Protein AF-A0A530AHC2-F1 (afdb_monomer)

Structure (mmCIF, N/CA/C/O backbone):
data_AF-A0A530AHC2-F1
#
_entry.id   AF-A0A530AHC2-F1
#
loop_
_atom_site.group_PDB
_atom_site.id
_atom_site.type_symbol
_atom_site.label_atom_id
_atom_site.label_alt_id
_atom_site.label_comp_id
_atom_site.label_asym_id
_atom_site.label_entity_id
_atom_site.label_seq_id
_atom_site.pdbx_PDB_ins_code
_atom_site.Cartn_x
_atom_site.Cartn_y
_atom_site.Cartn_z
_atom_site.occupancy
_atom_site.B_iso_or_equiv
_atom_site.auth_seq_id
_atom_site.auth_comp_id
_atom_site.auth_asym_id
_atom_site.auth_atom_id
_atom_site.pdbx_PDB_model_num
ATOM 1 N N . MET A 1 1 ? -8.989 3.265 -19.994 1.00 52.50 1 MET A N 1
ATOM 2 C CA . MET A 1 1 ? -7.911 3.508 -19.009 1.00 52.50 1 MET A CA 1
ATOM 3 C C . MET A 1 1 ? -7.720 2.226 -18.200 1.00 52.50 1 MET A C 1
ATOM 5 O O . MET A 1 1 ? -8.656 1.822 -17.526 1.00 52.50 1 MET A O 1
ATOM 9 N N . VAL A 1 2 ? -6.596 1.513 -18.343 1.00 72.00 2 VAL A N 1
ATOM 10 C CA . VAL A 1 2 ? -6.341 0.262 -17.592 1.00 72.00 2 VAL A CA 1
ATOM 11 C C . VAL A 1 2 ? -5.918 0.618 -16.168 1.00 72.00 2 VAL A C 1
ATOM 13 O O . VAL A 1 2 ? -4.986 1.395 -15.980 1.00 72.00 2 VAL A O 1
ATOM 16 N N . ALA A 1 3 ? -6.605 0.071 -15.164 1.00 66.56 3 ALA A N 1
ATOM 17 C CA . ALA A 1 3 ? -6.262 0.314 -13.768 1.00 66.56 3 ALA A CA 1
ATOM 18 C C . ALA A 1 3 ? -4.882 -0.297 -13.432 1.00 66.56 3 ALA A C 1
ATOM 20 O O . ALA A 1 3 ? -4.658 -1.473 -13.740 1.00 66.56 3 ALA A O 1
ATOM 21 N N . PRO A 1 4 ? -3.971 0.441 -12.766 1.00 77.19 4 PRO A N 1
ATOM 22 C CA . PRO A 1 4 ? -2.657 -0.078 -12.392 1.00 77.19 4 PRO A CA 1
ATOM 23 C C . PRO A 1 4 ? -2.771 -1.359 -11.549 1.00 77.19 4 PRO A C 1
ATOM 25 O O . PRO A 1 4 ? -3.581 -1.437 -10.611 1.00 77.19 4 PRO A O 1
ATOM 28 N N . ARG A 1 5 ? -1.980 -2.389 -11.881 1.00 85.19 5 ARG A N 1
ATOM 29 C CA . ARG A 1 5 ? -1.969 -3.662 -11.140 1.00 85.19 5 ARG A CA 1
ATOM 30 C C . ARG A 1 5 ? -1.344 -3.456 -9.760 1.00 85.19 5 ARG A C 1
ATOM 32 O O . ARG A 1 5 ? -0.332 -2.776 -9.627 1.00 85.19 5 ARG A O 1
ATOM 39 N N . ALA A 1 6 ? -1.985 -4.019 -8.733 1.00 89.31 6 ALA A N 1
ATOM 40 C CA . ALA A 1 6 ? -1.444 -3.994 -7.377 1.00 89.31 6 ALA A CA 1
ATOM 41 C C . ALA A 1 6 ? -0.216 -4.901 -7.313 1.00 89.31 6 ALA A C 1
ATOM 43 O O . ALA A 1 6 ? -0.330 -6.065 -7.688 1.00 89.31 6 ALA A O 1
ATOM 44 N N . VAL A 1 7 ? 0.901 -4.394 -6.800 1.00 90.19 7 VAL A N 1
ATOM 45 C CA . VAL A 1 7 ? 2.012 -5.247 -6.350 1.00 90.19 7 VAL A CA 1
ATOM 46 C C . VAL A 1 7 ? 1.745 -5.777 -4.945 1.00 90.19 7 VA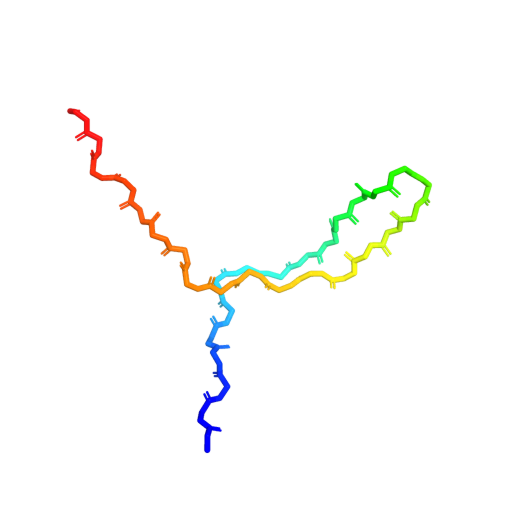L A C 1
ATOM 48 O O . VAL A 1 7 ? 2.124 -6.895 -4.621 1.00 90.19 7 VAL A O 1
ATOM 51 N N . TRP A 1 8 ? 1.026 -5.006 -4.126 1.00 91.31 8 TRP A N 1
ATOM 52 C CA . TRP A 1 8 ? 0.630 -5.406 -2.782 1.00 91.31 8 TRP A CA 1
ATOM 53 C C . TRP A 1 8 ? -0.641 -4.669 -2.339 1.00 91.31 8 TRP A C 1
ATOM 55 O O . TRP A 1 8 ? -0.906 -3.543 -2.771 1.00 91.31 8 TRP A O 1
ATOM 65 N N . LYS A 1 9 ? -1.448 -5.310 -1.490 1.00 92.75 9 LYS A N 1
ATOM 66 C CA . LYS A 1 9 ? -2.633 -4.725 -0.848 1.00 92.75 9 LYS A CA 1
ATOM 67 C C . LYS A 1 9 ? -2.574 -5.017 0.645 1.00 92.75 9 LYS A C 1
ATOM 69 O O . LYS A 1 9 ? -2.281 -6.147 1.025 1.00 92.75 9 LYS A O 1
ATOM 74 N N . GLY A 1 10 ? -2.899 -4.029 1.466 1.00 94.81 10 GLY A N 1
ATOM 75 C CA . GLY A 1 10 ? -2.883 -4.186 2.915 1.00 94.81 10 GLY A CA 1
ATOM 76 C C . GLY A 1 10 ? -3.473 -2.985 3.637 1.00 94.81 10 GLY A C 1
ATOM 77 O O . GLY A 1 10 ? -4.162 -2.165 3.034 1.00 94.81 10 GLY A O 1
ATOM 78 N N . PHE A 1 11 ? -3.194 -2.885 4.933 1.00 94.19 11 PHE A N 1
ATOM 79 C CA . PHE A 1 11 ? -3.613 -1.761 5.764 1.00 94.19 11 PHE A CA 1
ATOM 80 C C . PHE A 1 11 ? -2.385 -1.020 6.284 1.00 94.19 11 PHE A C 1
A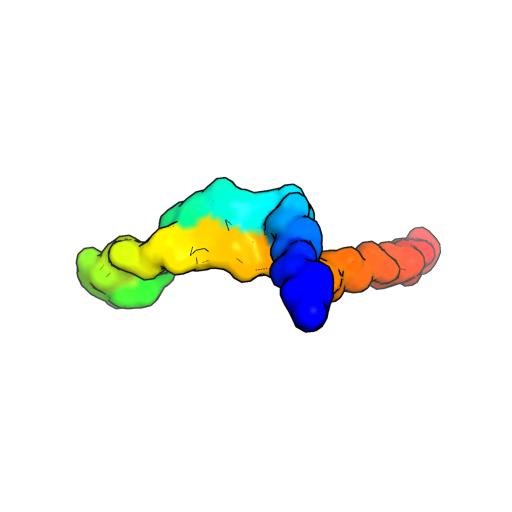TOM 82 O O . PHE A 1 11 ? -1.469 -1.638 6.822 1.00 94.19 11 PHE A O 1
ATOM 89 N N . LEU A 1 12 ? -2.377 0.302 6.129 1.00 94.69 12 LEU A N 1
ATOM 90 C CA . LEU A 1 12 ? -1.378 1.181 6.721 1.00 94.69 12 LEU A CA 1
ATOM 91 C C . LEU A 1 12 ? -1.993 1.878 7.932 1.00 94.69 12 LEU A C 1
ATOM 93 O O . LEU A 1 12 ? -3.048 2.508 7.826 1.00 94.69 12 LEU A O 1
ATOM 97 N N . LYS A 1 13 ? -1.330 1.770 9.082 1.00 9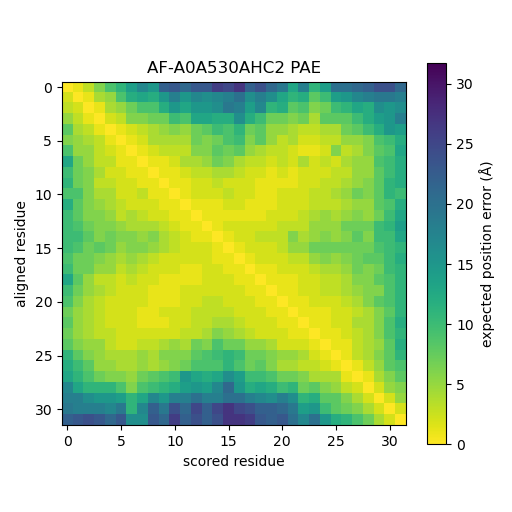6.44 13 LYS A N 1
ATOM 98 C CA . LYS A 1 13 ? -1.739 2.476 10.293 1.00 96.44 13 LYS A CA 1
ATOM 99 C C . LYS A 1 13 ? -1.117 3.871 10.297 1.00 96.44 13 LYS A C 1
ATOM 101 O O . LYS A 1 13 ? 0.099 4.001 10.205 1.00 96.44 13 LYS A O 1
ATOM 106 N N . VAL A 1 14 ? -1.950 4.898 10.421 1.00 93.69 14 VAL A N 1
ATOM 107 C CA . VAL A 1 14 ? -1.532 6.297 10.563 1.00 93.69 14 VAL A CA 1
ATOM 108 C C . VAL A 1 14 ? -2.157 6.828 11.848 1.00 93.69 14 VAL A C 1
ATOM 110 O O . VAL A 1 14 ? -3.370 7.028 11.931 1.00 93.69 14 VAL A O 1
ATOM 113 N N . GLY A 1 15 ? -1.335 6.978 12.890 1.00 93.44 15 GLY A N 1
ATOM 114 C CA . GLY A 1 15 ? -1.813 7.270 14.242 1.00 93.44 15 GLY A CA 1
ATOM 115 C C . GLY A 1 15 ? -2.765 6.179 14.750 1.00 93.44 15 GLY A C 1
ATOM 116 O O . GLY A 1 15 ? -2.396 5.007 14.842 1.00 93.44 15 GLY A O 1
ATOM 117 N N . SER A 1 16 ? -4.004 6.557 15.064 1.00 94.69 16 SER A N 1
ATOM 118 C CA . SER A 1 16 ? -5.072 5.639 15.486 1.00 94.69 16 SER A CA 1
ATOM 119 C C . SER A 1 16 ? -5.899 5.062 14.327 1.00 94.69 16 SER A C 1
ATOM 121 O O . SER A 1 16 ? -6.665 4.124 14.548 1.00 94.69 16 SER A O 1
ATOM 123 N N . VAL A 1 17 ? -5.733 5.558 13.096 1.00 94.75 17 VAL A N 1
ATOM 124 C CA . VAL A 1 17 ? -6.551 5.177 11.932 1.00 94.75 17 VAL A CA 1
ATOM 125 C C . VAL A 1 17 ? -5.866 4.077 11.121 1.00 94.75 17 VAL A C 1
ATOM 127 O O . VAL A 1 17 ? -4.649 4.086 10.944 1.00 94.75 17 VAL A O 1
ATOM 130 N N . SER A 1 18 ? -6.651 3.125 10.607 1.00 95.75 18 SER A N 1
ATOM 131 C CA . SER A 1 18 ? -6.180 2.107 9.657 1.00 95.75 18 SER A CA 1
ATOM 132 C C . SER A 1 18 ? -6.726 2.415 8.264 1.00 95.75 18 SER A C 1
ATOM 134 O O . SER A 1 18 ? -7.938 2.495 8.086 1.00 95.75 18 SER A O 1
ATOM 136 N N . CYS A 1 19 ? -5.843 2.587 7.282 1.00 95.75 19 CYS A N 1
ATOM 137 C CA . CYS A 1 19 ? -6.203 2.932 5.910 1.00 95.75 19 CYS A CA 1
ATOM 138 C C . CYS A 1 19 ? -5.932 1.742 4.984 1.00 95.75 19 CYS A C 1
ATOM 140 O O . CYS A 1 19 ? -4.820 1.213 4.968 1.00 95.75 19 CYS A O 1
ATOM 142 N N . GLY A 1 20 ? -6.934 1.309 4.216 1.00 95.12 20 GLY A N 1
ATOM 143 C CA . GLY A 1 20 ? -6.749 0.282 3.191 1.00 95.12 20 GLY A CA 1
ATOM 144 C C . GLY A 1 20 ? -5.924 0.844 2.036 1.00 95.12 20 GLY A C 1
ATOM 145 O O . GLY A 1 20 ? -6.363 1.766 1.355 1.00 95.12 20 GLY A O 1
ATOM 146 N N . VAL A 1 21 ? -4.732 0.298 1.811 1.00 93.50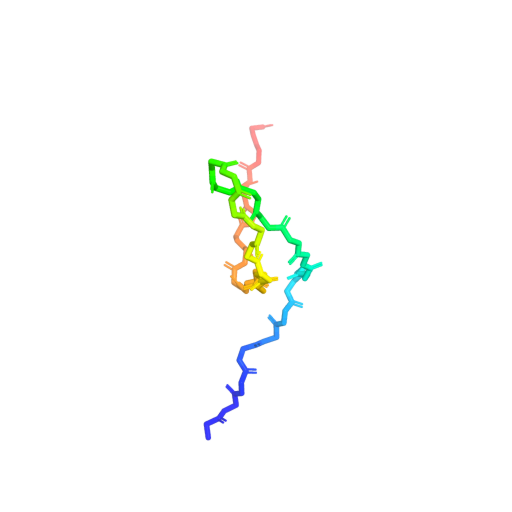 21 VAL A N 1
ATOM 147 C CA . VAL A 1 21 ? -3.794 0.771 0.789 1.00 93.50 21 VAL A CA 1
ATOM 148 C C . VAL A 1 21 ? -3.553 -0.284 -0.284 1.00 93.50 21 VAL A C 1
ATOM 150 O O . VAL A 1 21 ? -3.538 -1.493 -0.036 1.00 93.50 21 VAL A O 1
ATOM 153 N N . LYS A 1 22 ? -3.334 0.197 -1.507 1.00 92.94 22 LYS A N 1
ATOM 154 C CA . LYS A 1 22 ? -2.910 -0.597 -2.660 1.00 92.94 22 LYS A CA 1
ATOM 155 C C . LYS A 1 22 ? -1.610 -0.000 -3.187 1.00 92.94 22 LYS A C 1
ATOM 157 O O . LYS A 1 22 ? -1.624 1.103 -3.723 1.00 92.94 22 LYS A O 1
ATOM 162 N N . LEU A 1 23 ? -0.510 -0.737 -3.061 1.00 91.19 23 LEU A N 1
ATOM 163 C CA . LEU A 1 23 ? 0.760 -0.359 -3.671 1.00 91.19 23 LEU A CA 1
ATOM 164 C C . LEU A 1 23 ? 0.765 -0.788 -5.139 1.00 91.19 23 LEU A C 1
ATOM 166 O O . LEU A 1 23 ? 0.373 -1.909 -5.481 1.00 91.19 23 LEU A O 1
ATOM 170 N N . VAL A 1 24 ? 1.194 0.122 -6.007 1.00 92.44 24 VAL A N 1
ATOM 171 C CA . VAL A 1 24 ? 1.330 -0.053 -7.459 1.00 92.44 24 VAL A CA 1
ATOM 172 C C . VAL A 1 24 ? 2.680 0.522 -7.881 1.00 92.44 24 VAL A C 1
ATOM 174 O O . VAL A 1 24 ? 3.186 1.417 -7.213 1.00 92.44 24 VAL A O 1
ATOM 177 N N . GLY A 1 25 ? 3.257 0.024 -8.976 1.00 86.56 25 GLY A N 1
ATOM 178 C CA . GLY A 1 25 ? 4.466 0.623 -9.556 1.00 86.56 25 GLY A CA 1
ATOM 179 C C . GLY A 1 25 ? 5.708 0.570 -8.661 1.00 86.56 25 GLY A C 1
ATOM 180 O O . GLY A 1 25 ? 6.503 1.501 -8.694 1.00 86.56 25 GLY A O 1
ATOM 181 N N . ALA A 1 26 ? 5.876 -0.486 -7.856 1.00 83.88 26 ALA A N 1
ATOM 182 C CA . ALA A 1 26 ? 7.115 -0.667 -7.103 1.00 83.88 26 ALA A CA 1
ATOM 183 C C . ALA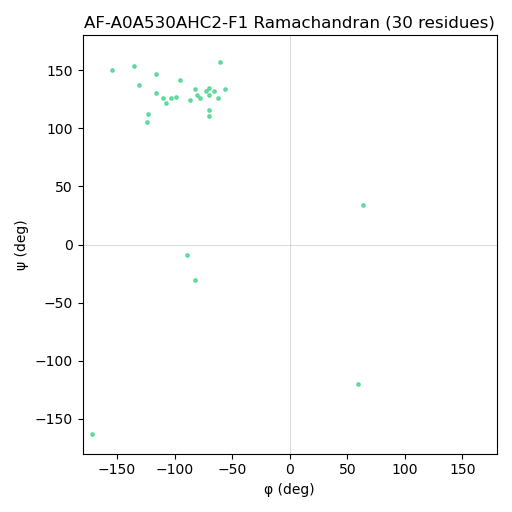 A 1 26 ? 8.299 -0.825 -8.068 1.00 83.88 26 ALA A C 1
ATOM 185 O O . ALA A 1 26 ? 8.274 -1.682 -8.953 1.00 83.88 26 ALA A O 1
ATOM 186 N N . THR A 1 27 ? 9.322 0.002 -7.885 1.00 83.88 27 THR A N 1
ATOM 187 C CA . THR A 1 27 ? 10.605 -0.101 -8.577 1.00 83.88 27 THR A CA 1
AT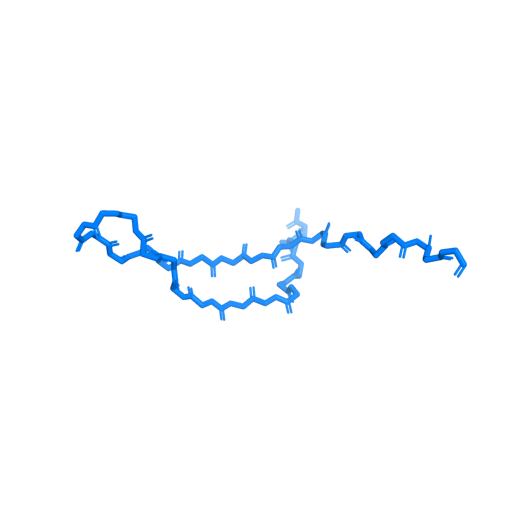OM 188 C C . THR A 1 27 ? 11.593 -0.798 -7.656 1.00 83.88 27 THR A C 1
ATOM 190 O O . THR A 1 27 ? 11.768 -0.379 -6.514 1.00 83.88 27 THR A O 1
ATOM 193 N N . SER A 1 28 ? 12.231 -1.861 -8.133 1.00 78.12 28 SER A N 1
ATOM 194 C CA . SER A 1 28 ? 13.346 -2.478 -7.418 1.00 78.12 28 SER A CA 1
ATOM 195 C C . SER A 1 28 ? 14.612 -1.674 -7.689 1.00 78.12 28 SER A C 1
ATOM 197 O O . SER A 1 28 ? 14.941 -1.411 -8.844 1.00 78.12 28 SER A O 1
ATOM 199 N N . GLU A 1 29 ? 15.323 -1.285 -6.637 1.00 81.19 29 GLU A N 1
ATOM 200 C CA . GLU A 1 29 ? 16.680 -0.765 -6.777 1.00 81.19 29 GLU A CA 1
ATOM 201 C C . GLU A 1 29 ? 17.613 -1.936 -7.107 1.00 81.19 29 GLU A C 1
ATOM 203 O O . GLU A 1 29 ? 17.553 -2.987 -6.463 1.00 81.19 29 GLU A O 1
ATOM 208 N N . THR A 1 30 ? 18.463 -1.783 -8.127 1.00 72.12 30 THR A N 1
ATOM 209 C CA . THR A 1 30 ? 19.544 -2.745 -8.364 1.00 72.12 30 THR A CA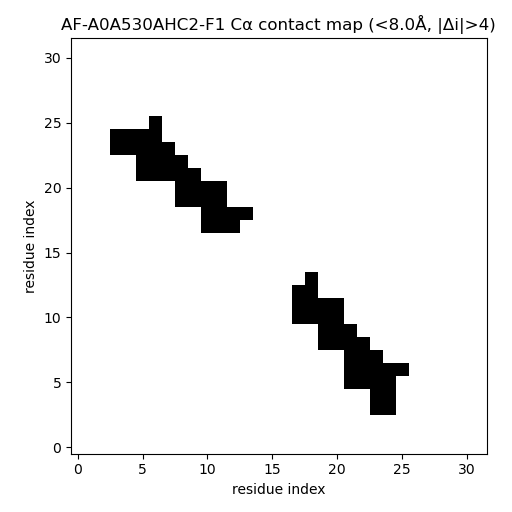 1
ATOM 210 C C . THR A 1 30 ? 20.555 -2.547 -7.235 1.00 72.12 30 THR A C 1
ATOM 212 O O . THR A 1 30 ? 21.168 -1.487 -7.117 1.00 72.12 30 THR A O 1
ATOM 215 N N . GLY A 1 31 ? 20.645 -3.530 -6.338 1.00 71.19 31 GLY A N 1
ATOM 216 C CA . GLY A 1 31 ? 21.624 -3.530 -5.253 1.00 71.19 31 GLY A CA 1
ATOM 217 C C . GLY A 1 31 ? 23.058 -3.514 -5.790 1.00 71.19 31 GLY A C 1
ATOM 218 O O . GLY A 1 31 ? 23.296 -3.903 -6.935 1.00 71.19 31 GLY A O 1
ATOM 219 N N . LYS A 1 32 ? 23.990 -3.038 -4.957 1.00 53.44 32 LYS A N 1
ATOM 220 C CA . LYS A 1 32 ? 25.432 -3.089 -5.228 1.00 53.44 32 LYS A CA 1
ATOM 221 C 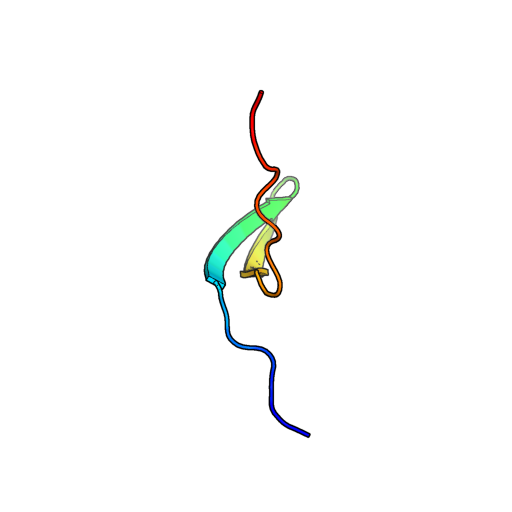C . LYS A 1 32 ? 25.938 -4.519 -5.382 1.00 53.44 32 LYS A C 1
ATOM 223 O O . LYS A 1 32 ? 25.461 -5.383 -4.612 1.00 53.44 32 LYS A O 1
#

Solvent-accessible surface area (backbone atoms only — not comparable to full-atom values): 2355 Å² total; per-residue (Å²): 135,84,78,81,63,67,80,44,75,52,72,47,75,57,90,94,45,76,42,84,44,71,46,54,83,84,76,82,79,84,76,134

Secondary structure (DSSP, 8-state):
-PPPPEEEEEEEEETTEEEEEEEE-PPPP---

Foldseek 3Di:
DDDFDFPDWDWDDDPPDTDTDGDGDDDDDDDD

pLDDT: mean 85.6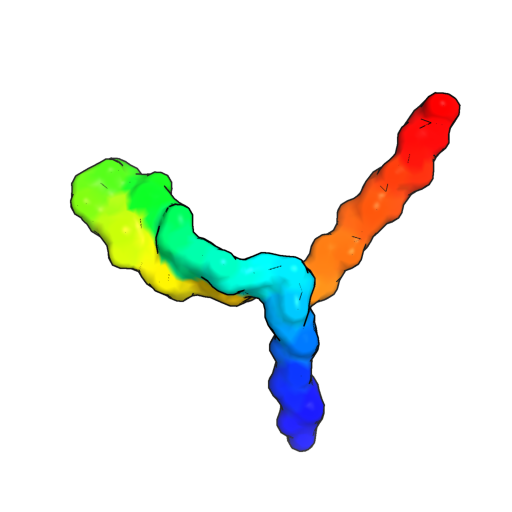5, std 11.83, range [52.5, 96.44]

Mean predicted aligned error: 6.65 Å

Radius of gyration: 13.1 Å; Cα contacts (8 Å, |Δi|>4): 34; chains: 1; bounding box: 33×13×34 Å

Sequence (32 aa):
MVAPRAVWKGFLKVGSVSCGVKLVGATSETGK